Protein AF-A0A4Y2BL68-F1 (afdb_monomer_lite)

Secondary structure (DSSP, 8-state):
-EEETTS-EEEEEETTEEEE-TTS-SS---GGG-EEEES-S-TT-TTPEEEEEEEEEE-TT-BTTTTBT--EEEEESSPPPPBTTB-PPPPPPTTPPP-TT-------------

Sequence (114 aa):
MVFSEIGSSLTLLAPNYFDLLAVSGQDPVPVDILYGVIGSNNRSASGAKRITFRKITTHPQYVFDDLEDDVAILETTNPIVFSNKIQPICLAHKNSSYLVDQPVKIMGWGLYFR

Foldseek 3Di:
DKDKPVQWDWAAAFQFKIKTFQLPDPDDDPQQPIKIWFLDPDPVSVVTDIWGFDDKAQDPPQDNVVSPSRMIMTTTPDTHDDDPRRDGDYDDDPPDDDDPPDDDDDDGDDDDDD

InterPro domains:
  IPR001254 Serine proteases, trypsin domain [PF00089] (37-111)
  IPR009003 Peptidase S1, PA clan [SSF50494] (32-112)

pLDDT: mean 78.81, std 11.76, range [45.22, 93.25]

Organism: Araneus ventricosus (NCBI:txid182803)

Radius of gyration: 15.0 Å; chains: 1; bounding box: 35×34×40 Å

Structure (mmCIF, N/CA/C/O backbone):
data_AF-A0A4Y2BL68-F1
#
_entry.id   AF-A0A4Y2BL68-F1
#
loop_
_atom_site.group_PDB
_atom_site.id
_atom_site.type_symbol
_atom_site.label_atom_id
_atom_site.label_alt_id
_atom_site.label_comp_id
_atom_site.label_asym_id
_atom_site.label_entity_id
_atom_site.label_seq_id
_atom_site.pdbx_P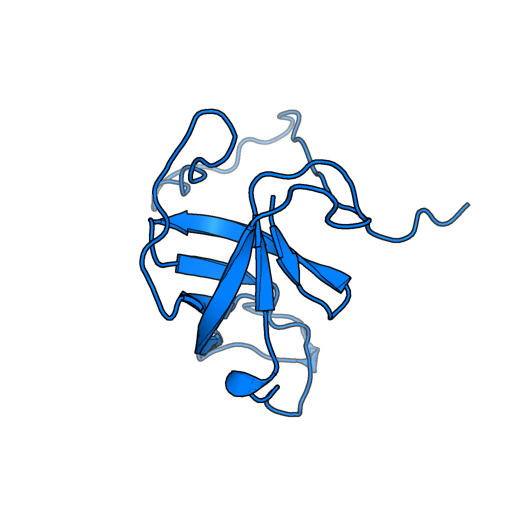DB_ins_code
_atom_site.Cartn_x
_atom_site.Cartn_y
_atom_site.Cartn_z
_atom_site.occupancy
_atom_site.B_iso_or_equiv
_atom_site.auth_seq_id
_atom_site.auth_comp_id
_atom_site.auth_asym_id
_atom_site.auth_atom_id
_atom_site.pdbx_PDB_model_num
ATOM 1 N N . MET A 1 1 ? -2.801 7.719 2.749 1.00 52.06 1 MET A N 1
ATOM 2 C CA . MET A 1 1 ? -1.410 7.260 2.895 1.00 52.06 1 MET A CA 1
ATOM 3 C C . MET A 1 1 ? -1.359 6.253 4.018 1.00 52.06 1 MET A C 1
ATOM 5 O O . MET A 1 1 ? -1.861 6.547 5.098 1.00 52.06 1 MET A O 1
ATOM 9 N N . VAL A 1 2 ? -0.860 5.063 3.720 1.00 56.81 2 VAL A N 1
ATOM 10 C CA . VAL A 1 2 ? -0.809 3.931 4.643 1.00 56.81 2 VAL A CA 1
ATOM 11 C C . VAL A 1 2 ? 0.643 3.521 4.774 1.00 56.81 2 VAL A C 1
ATOM 13 O O . VAL A 1 2 ? 1.373 3.552 3.791 1.00 56.81 2 VAL A O 1
ATOM 16 N N . PHE A 1 3 ? 1.085 3.202 5.983 1.00 56.75 3 PHE A N 1
ATOM 17 C CA . PHE A 1 3 ? 2.431 2.683 6.193 1.00 56.75 3 PHE A CA 1
ATOM 18 C C . PHE A 1 3 ? 2.360 1.217 6.592 1.00 56.75 3 PHE A C 1
ATOM 20 O O . PHE A 1 3 ? 1.435 0.805 7.299 1.00 56.75 3 PHE A O 1
ATOM 27 N N . SER A 1 4 ? 3.335 0.456 6.112 1.00 52.56 4 SER A N 1
ATOM 28 C CA . SER A 1 4 ? 3.622 -0.904 6.558 1.00 52.56 4 SER A CA 1
ATOM 29 C C . SER A 1 4 ? 4.868 -0.902 7.446 1.00 52.56 4 SER A C 1
ATOM 31 O O . SER A 1 4 ? 5.665 0.039 7.412 1.00 52.56 4 SER A O 1
ATOM 33 N N . GLU A 1 5 ? 5.023 -1.926 8.282 1.00 47.12 5 GLU A N 1
ATOM 34 C CA . GLU A 1 5 ? 6.140 -2.029 9.234 1.00 47.12 5 GLU A CA 1
ATOM 35 C C . GLU A 1 5 ? 7.519 -2.078 8.541 1.00 47.12 5 GLU A C 1
ATOM 37 O O . GLU A 1 5 ? 8.511 -1.635 9.112 1.00 47.12 5 GLU A O 1
ATOM 42 N N . ILE A 1 6 ? 7.560 -2.468 7.260 1.00 51.81 6 ILE A N 1
ATOM 43 C CA . ILE A 1 6 ? 8.755 -2.463 6.395 1.00 51.81 6 ILE A CA 1
ATOM 44 C C . ILE A 1 6 ? 9.224 -1.056 5.963 1.00 51.81 6 ILE A C 1
ATOM 46 O O . ILE A 1 6 ? 10.115 -0.927 5.133 1.00 51.81 6 ILE A O 1
ATOM 50 N N . GLY A 1 7 ? 8.644 0.024 6.500 1.00 57.06 7 GLY A N 1
ATOM 51 C CA . GLY A 1 7 ? 9.058 1.401 6.193 1.00 57.06 7 GLY A CA 1
ATOM 52 C C . GLY A 1 7 ? 8.604 1.908 4.819 1.00 57.06 7 GLY A C 1
ATOM 53 O O . GLY A 1 7 ? 8.827 3.076 4.496 1.00 57.06 7 GLY A O 1
ATOM 54 N N . SER A 1 8 ? 7.912 1.068 4.049 1.00 66.12 8 SER A N 1
ATOM 55 C CA . SER A 1 8 ? 7.356 1.400 2.741 1.00 66.12 8 SER A CA 1
ATOM 56 C C . SER A 1 8 ? 5.977 2.051 2.846 1.00 66.12 8 SER A C 1
ATOM 58 O O . SER A 1 8 ? 5.138 1.685 3.683 1.00 66.12 8 SER A O 1
ATOM 60 N N . SER A 1 9 ? 5.740 3.028 1.969 1.00 69.88 9 SER A N 1
ATOM 61 C CA . SER A 1 9 ? 4.445 3.700 1.839 1.00 69.88 9 SER A CA 1
ATOM 62 C C . SER A 1 9 ? 3.541 2.930 0.876 1.00 69.88 9 SER A C 1
ATOM 64 O O . SER A 1 9 ? 3.999 2.439 -0.148 1.00 69.88 9 SER A O 1
ATOM 66 N N . LEU A 1 10 ? 2.261 2.841 1.228 1.00 74.88 10 LEU A N 1
ATOM 67 C CA . LEU A 1 10 ? 1.192 2.179 0.485 1.00 74.88 10 LEU A CA 1
ATOM 68 C C . LEU A 1 10 ? 0.104 3.203 0.135 1.00 74.88 10 LEU A C 1
ATOM 70 O O . LEU A 1 10 ? -0.230 4.077 0.960 1.00 74.88 10 LEU A O 1
ATOM 74 N N . THR A 1 11 ? -0.527 3.055 -1.028 1.00 81.88 11 THR A N 1
ATOM 75 C CA . THR A 1 11 ? -1.676 3.871 -1.438 1.00 81.88 11 THR A CA 1
ATOM 76 C C . THR A 1 11 ? -2.935 3.021 -1.548 1.00 81.88 11 THR A C 1
ATOM 78 O O . THR A 1 11 ? -2.945 1.921 -2.082 1.00 81.88 11 THR A O 1
ATOM 81 N N . LEU A 1 12 ? -4.035 3.523 -0.981 1.00 78.81 12 LEU A N 1
ATOM 82 C CA . LEU A 1 12 ? -5.332 2.854 -1.046 1.00 78.81 12 LEU A CA 1
ATOM 83 C C . LEU A 1 12 ? -5.925 3.071 -2.438 1.00 78.81 12 LEU A C 1
ATOM 85 O O . LEU A 1 12 ? -6.220 4.210 -2.791 1.00 78.81 12 LEU A O 1
ATOM 89 N N . LEU A 1 13 ? -6.129 2.000 -3.198 1.00 82.50 13 LEU A N 1
ATOM 90 C CA . LEU A 1 13 ? -6.707 2.057 -4.543 1.00 82.50 13 LEU A CA 1
ATOM 91 C C . LEU A 1 13 ? -8.216 1.790 -4.524 1.00 82.50 13 LEU A C 1
ATOM 93 O O . LEU A 1 13 ? -8.986 2.397 -5.261 1.00 82.50 13 LEU A O 1
ATOM 97 N N . ALA A 1 14 ? -8.649 0.868 -3.665 1.00 78.25 14 ALA A N 1
ATOM 98 C CA . ALA A 1 14 ? -10.034 0.422 -3.535 1.00 78.25 14 ALA A CA 1
ATOM 99 C C . ALA A 1 14 ? -10.242 -0.203 -2.142 1.00 78.25 14 ALA A C 1
ATOM 101 O O . ALA A 1 14 ? -9.251 -0.459 -1.462 1.00 78.25 14 ALA A O 1
ATOM 102 N N . PRO A 1 15 ? -11.479 -0.512 -1.695 1.00 80.25 15 PRO A N 1
ATOM 103 C CA . PRO A 1 15 ? -11.732 -0.984 -0.326 1.00 80.25 15 PRO A CA 1
ATOM 104 C C . PRO A 1 15 ? -10.872 -2.170 0.136 1.00 80.25 15 PRO A C 1
ATOM 106 O O . PRO A 1 15 ? -10.636 -2.304 1.334 1.00 80.25 15 PRO A O 1
ATOM 109 N N . ASN A 1 16 ? -10.407 -3.005 -0.799 1.00 86.81 16 ASN A N 1
ATOM 110 C CA . ASN A 1 16 ? -9.576 -4.175 -0.520 1.00 86.81 16 ASN A CA 1
ATOM 111 C C . ASN A 1 16 ? -8.147 -4.088 -1.064 1.00 86.81 16 ASN A C 1
ATOM 113 O O . ASN A 1 16 ? -7.387 -5.020 -0.834 1.00 86.81 16 ASN A O 1
ATOM 117 N N . TYR A 1 17 ? -7.788 -3.040 -1.810 1.00 84.81 17 TYR A N 1
ATOM 118 C CA . TYR A 1 17 ? -6.574 -3.048 -2.627 1.00 84.81 17 TYR A CA 1
ATOM 119 C C . TYR A 1 17 ? -5.662 -1.869 -2.324 1.00 84.81 17 TYR A C 1
ATOM 121 O O . TYR A 1 17 ? -6.099 -0.714 -2.331 1.00 84.81 17 TYR A O 1
ATOM 129 N N . PHE A 1 18 ? -4.391 -2.193 -2.113 1.00 83.81 18 PHE A N 1
ATOM 130 C CA . PHE A 1 18 ? -3.288 -1.248 -2.002 1.00 83.81 18 PHE A CA 1
ATOM 131 C C . PHE A 1 18 ? -2.225 -1.534 -3.051 1.00 83.81 18 PHE A C 1
ATOM 133 O O . PHE A 1 18 ? -2.030 -2.695 -3.405 1.00 83.81 18 PHE A O 1
ATOM 140 N N . ASP A 1 19 ? -1.519 -0.500 -3.495 1.00 79.75 19 ASP A N 1
ATOM 141 C CA . ASP A 1 19 ? -0.238 -0.642 -4.183 1.00 79.75 19 ASP A CA 1
ATOM 142 C C . ASP A 1 19 ? 0.940 -0.592 -3.197 1.00 79.75 19 ASP A C 1
ATOM 144 O O . ASP A 1 19 ? 0.860 -0.003 -2.114 1.00 79.75 19 ASP A O 1
ATOM 148 N N . LEU A 1 20 ? 2.037 -1.228 -3.596 1.00 76.19 20 LEU A N 1
ATOM 149 C CA . LEU A 1 20 ? 3.354 -1.180 -2.969 1.00 76.19 20 LEU A CA 1
ATOM 150 C C . LEU A 1 20 ? 4.422 -1.253 -4.066 1.00 76.19 20 LEU A C 1
ATOM 152 O O . LEU A 1 20 ? 4.193 -1.881 -5.098 1.00 76.19 20 LEU A O 1
ATOM 156 N N . LEU A 1 21 ? 5.595 -0.671 -3.821 1.00 71.31 21 LEU A N 1
ATOM 157 C CA . LEU A 1 21 ? 6.779 -0.923 -4.645 1.00 71.31 21 LEU A CA 1
ATOM 158 C C . LEU A 1 21 ? 7.290 -2.349 -4.391 1.00 71.31 21 LEU A C 1
ATOM 160 O O . LEU A 1 21 ? 7.522 -2.737 -3.244 1.00 71.31 21 LEU A O 1
ATOM 164 N N . ALA A 1 22 ? 7.471 -3.122 -5.456 1.00 66.31 22 ALA A N 1
ATOM 165 C CA . ALA A 1 22 ? 7.982 -4.491 -5.430 1.00 66.31 22 ALA A CA 1
ATOM 166 C C . ALA A 1 22 ? 9.454 -4.607 -4.968 1.00 66.31 22 ALA A C 1
ATOM 168 O O . ALA A 1 22 ? 9.950 -5.717 -4.777 1.00 66.31 22 ALA A O 1
ATOM 169 N N . VAL A 1 23 ? 10.116 -3.481 -4.682 1.00 59.72 23 VAL A N 1
ATOM 170 C CA . VAL A 1 23 ? 11.457 -3.353 -4.078 1.00 59.72 23 VAL A CA 1
ATOM 171 C C . VAL A 1 23 ? 11.711 -4.223 -2.831 1.00 59.72 23 VAL A C 1
ATOM 173 O O . VAL A 1 23 ? 12.873 -4.476 -2.505 1.00 59.72 23 VAL A O 1
ATOM 176 N N . SER A 1 24 ? 10.694 -4.747 -2.130 1.00 54.03 24 SER A N 1
ATOM 177 C CA . SER A 1 24 ? 10.916 -5.687 -1.017 1.00 54.03 24 SER A CA 1
ATOM 178 C C . SER A 1 24 ? 11.248 -7.118 -1.484 1.00 54.03 24 SER A C 1
ATOM 180 O O . SER A 1 24 ? 10.479 -8.045 -1.246 1.00 54.03 24 SER A O 1
ATOM 182 N N . GLY A 1 25 ? 12.431 -7.280 -2.078 1.00 50.22 25 GLY A N 1
ATOM 183 C CA . GLY A 1 25 ? 13.298 -8.440 -1.865 1.00 50.22 25 GLY A CA 1
ATOM 184 C C . GLY A 1 25 ? 13.089 -9.675 -2.744 1.00 50.22 25 GLY A C 1
ATOM 185 O O . GLY A 1 25 ? 11.981 -10.125 -3.009 1.00 50.22 25 GLY A O 1
ATOM 186 N N . GLN A 1 26 ? 14.224 -10.287 -3.083 1.00 45.22 26 GLN A N 1
ATOM 187 C CA . GLN A 1 26 ? 14.379 -11.653 -3.595 1.00 45.22 26 GLN A CA 1
ATOM 188 C C . GLN A 1 26 ? 13.674 -12.731 -2.738 1.00 45.22 26 GLN A C 1
ATOM 190 O O . GLN A 1 26 ? 13.524 -13.861 -3.199 1.00 45.22 26 GLN A O 1
ATOM 195 N N . ASP A 1 27 ? 13.245 -12.389 -1.517 1.00 53.78 27 ASP A N 1
ATOM 196 C CA . ASP A 1 27 ? 12.585 -13.283 -0.572 1.00 53.78 27 ASP A CA 1
ATOM 197 C C . ASP A 1 27 ? 11.116 -12.878 -0.364 1.00 53.78 27 ASP A C 1
ATOM 199 O O . ASP A 1 27 ? 10.833 -11.729 -0.005 1.00 53.78 27 ASP A O 1
ATOM 203 N N . PRO A 1 28 ? 10.154 -13.803 -0.539 1.00 64.69 28 PRO A N 1
ATOM 204 C CA . PRO A 1 28 ? 8.746 -13.506 -0.325 1.00 64.69 28 PRO A CA 1
ATOM 205 C C . PRO A 1 28 ? 8.496 -13.139 1.142 1.00 64.69 28 PRO A C 1
ATOM 207 O O . PRO A 1 28 ? 8.627 -13.978 2.034 1.00 64.69 28 PRO A O 1
ATOM 210 N N . VAL A 1 29 ? 8.089 -11.890 1.395 1.00 70.12 29 VAL A N 1
ATOM 211 C CA . VAL A 1 29 ? 7.624 -11.458 2.721 1.00 70.12 29 VAL A CA 1
ATOM 212 C C . VAL A 1 29 ? 6.364 -12.258 3.077 1.00 70.12 29 VAL A C 1
ATOM 214 O O . VAL A 1 29 ? 5.377 -12.183 2.334 1.00 70.12 29 VAL A O 1
ATOM 217 N N . PRO A 1 30 ? 6.349 -13.007 4.197 1.00 77.31 30 PRO A N 1
ATOM 218 C CA . PRO A 1 30 ? 5.155 -13.721 4.626 1.00 77.31 30 PRO A CA 1
ATOM 219 C C . PRO A 1 30 ? 4.003 -12.739 4.870 1.00 77.31 30 PRO A C 1
ATOM 221 O O . PRO A 1 30 ? 4.142 -11.729 5.562 1.00 77.31 30 PRO A O 1
ATOM 224 N N . VAL A 1 31 ? 2.851 -12.994 4.253 1.00 81.44 31 VAL A N 1
ATOM 225 C CA . VAL A 1 31 ? 1.718 -12.054 4.287 1.00 81.44 31 VAL A CA 1
ATOM 226 C C . VAL A 1 31 ? 1.080 -11.944 5.678 1.00 81.44 31 VAL A C 1
ATOM 228 O O . VAL A 1 31 ? 0.487 -10.925 6.018 1.00 81.44 31 VAL A O 1
ATOM 231 N N . ASP A 1 32 ? 1.237 -12.982 6.492 1.00 81.06 32 ASP A N 1
ATOM 232 C CA . ASP A 1 32 ? 0.719 -13.138 7.849 1.00 81.06 32 ASP A CA 1
ATOM 233 C C . ASP A 1 32 ? 1.383 -12.211 8.873 1.00 81.06 32 ASP A C 1
ATOM 235 O O . ASP A 1 32 ? 0.742 -11.837 9.857 1.00 81.06 32 ASP A O 1
ATOM 239 N N . ILE A 1 33 ? 2.623 -11.784 8.626 1.00 79.25 33 ILE A N 1
ATOM 240 C CA . ILE A 1 33 ? 3.321 -10.814 9.483 1.00 79.25 33 ILE A CA 1
ATOM 241 C C . ILE A 1 33 ? 3.121 -9.366 9.020 1.00 79.25 33 ILE A C 1
ATOM 243 O O . ILE A 1 33 ? 3.471 -8.429 9.737 1.00 79.25 33 ILE A O 1
ATOM 247 N N . LEU A 1 34 ? 2.544 -9.156 7.833 1.00 82.88 34 LEU A N 1
ATOM 248 C CA . LEU A 1 34 ? 2.379 -7.829 7.259 1.00 82.88 34 LEU A CA 1
ATOM 249 C C . LEU A 1 34 ? 1.091 -7.157 7.748 1.00 82.88 34 LEU A C 1
ATOM 251 O O . LEU A 1 34 ? -0.020 -7.674 7.601 1.00 82.88 34 LEU A O 1
ATOM 255 N N . TYR A 1 35 ? 1.227 -5.927 8.239 1.00 84.50 35 TYR A N 1
ATOM 256 C CA . TYR A 1 35 ? 0.091 -5.064 8.534 1.00 84.50 35 TYR A CA 1
ATOM 257 C C . TYR A 1 35 ? 0.266 -3.665 7.944 1.00 84.50 35 TYR A C 1
ATOM 259 O O . TYR A 1 35 ? 1.376 -3.168 7.753 1.00 84.50 35 TYR A O 1
ATOM 267 N N . GLY A 1 36 ? -0.865 -3.022 7.665 1.00 84.94 36 GLY A N 1
ATOM 268 C CA . GLY A 1 36 ? -0.948 -1.626 7.255 1.00 84.94 36 GLY A CA 1
ATOM 269 C C . GLY A 1 36 ? -1.581 -0.770 8.347 1.00 84.94 36 GLY A C 1
ATOM 270 O O . GLY A 1 36 ? -2.383 -1.249 9.153 1.00 84.94 36 GLY A O 1
ATOM 271 N N . VAL A 1 37 ? -1.252 0.516 8.366 1.00 86.56 37 VAL A N 1
ATOM 272 C CA . VAL A 1 37 ? -1.859 1.497 9.271 1.00 86.56 37 VAL A CA 1
ATOM 273 C C . VAL A 1 37 ? -2.545 2.605 8.483 1.00 86.56 37 VAL A C 1
ATOM 275 O O . VAL A 1 37 ? -1.908 3.308 7.702 1.00 86.56 37 VAL A O 1
ATOM 278 N N . ILE A 1 38 ? -3.850 2.779 8.704 1.00 87.06 38 ILE A N 1
ATOM 279 C CA . ILE A 1 38 ? -4.701 3.681 7.921 1.00 87.06 38 ILE A CA 1
ATOM 280 C C . ILE A 1 38 ? -5.339 4.778 8.784 1.00 87.06 38 ILE A C 1
ATOM 282 O O . ILE A 1 38 ? -5.579 4.600 9.981 1.00 87.06 38 ILE A O 1
ATOM 286 N N . GLY A 1 39 ? -5.655 5.914 8.152 1.00 84.56 39 GLY A N 1
ATOM 287 C CA . GLY A 1 39 ? -6.442 6.997 8.759 1.00 84.56 39 GLY A CA 1
ATOM 288 C C . GLY A 1 39 ? -5.701 7.862 9.784 1.00 84.56 39 GLY A C 1
ATOM 289 O O . GLY A 1 39 ? -6.350 8.579 10.546 1.00 84.56 39 GLY A O 1
ATOM 290 N N . SER A 1 40 ? -4.366 7.811 9.805 1.00 82.81 40 SER A N 1
ATOM 291 C CA . SER A 1 40 ? -3.522 8.587 10.717 1.00 82.81 40 SER A CA 1
ATOM 292 C C . SER A 1 40 ? -2.469 9.396 9.964 1.00 82.81 40 SER A C 1
ATOM 294 O O . SER A 1 40 ? -1.940 8.955 8.947 1.00 82.81 40 SER A O 1
ATOM 296 N N . ASN A 1 41 ? -2.157 10.577 10.494 1.00 79.00 41 ASN A N 1
ATOM 297 C CA . ASN A 1 41 ? -1.014 11.401 10.103 1.00 79.00 41 ASN A CA 1
ATOM 298 C C . ASN A 1 41 ? 0.139 11.330 11.127 1.00 79.00 41 ASN A C 1
ATOM 300 O O . ASN A 1 41 ? 1.174 11.963 10.930 1.00 79.00 41 ASN A O 1
ATOM 304 N N . ASN A 1 42 ? -0.028 10.568 12.213 1.00 77.31 42 ASN A N 1
ATOM 305 C CA . ASN A 1 42 ? 0.980 10.373 13.246 1.00 77.31 42 ASN A CA 1
ATOM 306 C C . ASN A 1 42 ? 1.712 9.040 13.032 1.00 77.31 42 ASN A C 1
ATOM 308 O O . ASN A 1 42 ? 1.100 7.970 13.119 1.00 77.31 42 ASN A O 1
ATOM 312 N N . ARG A 1 43 ? 3.035 9.112 12.819 1.00 71.62 43 ARG A N 1
ATOM 313 C CA . ARG A 1 43 ? 3.918 7.949 12.621 1.00 71.62 43 ARG A CA 1
ATOM 314 C C . ARG A 1 43 ? 3.877 6.961 13.790 1.00 71.62 43 ARG A C 1
ATOM 316 O O . ARG A 1 43 ? 4.028 5.767 13.575 1.00 71.62 43 ARG A O 1
ATOM 323 N N . SER A 1 44 ? 3.620 7.429 15.013 1.00 73.25 44 SER A N 1
ATOM 324 C CA . SER A 1 44 ? 3.482 6.556 16.190 1.00 73.25 44 SER A CA 1
ATOM 325 C C . SER A 1 44 ? 2.239 5.648 16.132 1.00 73.25 44 SER A C 1
ATOM 327 O O . SER A 1 44 ? 2.055 4.820 17.022 1.00 73.25 44 SER A O 1
ATOM 329 N N . ALA A 1 45 ? 1.381 5.786 15.111 1.00 67.81 45 ALA A N 1
ATOM 330 C CA . ALA A 1 45 ? 0.131 5.041 14.949 1.00 67.81 45 ALA A CA 1
ATOM 331 C C . ALA A 1 45 ? -0.915 5.288 16.054 1.00 67.81 45 ALA A C 1
ATOM 333 O O . ALA A 1 45 ? -1.928 4.590 16.103 1.00 67.81 45 ALA A O 1
ATOM 334 N N . SER A 1 46 ? -0.710 6.279 16.930 1.00 69.25 46 SER A N 1
ATOM 335 C CA . SER A 1 46 ? -1.688 6.651 17.958 1.00 69.25 46 SER A CA 1
ATOM 336 C C . SER A 1 46 ? -3.023 7.043 17.311 1.00 69.25 46 SER A C 1
ATOM 338 O O . SER A 1 46 ? -3.067 7.922 16.448 1.00 69.25 46 SER A O 1
ATOM 340 N N . GLY A 1 47 ? -4.102 6.348 17.689 1.00 67.00 47 GLY A N 1
ATOM 341 C CA . GLY A 1 47 ? -5.444 6.540 17.125 1.00 67.00 47 GLY A CA 1
ATOM 342 C C . GLY A 1 47 ? -5.633 6.023 15.692 1.00 67.00 47 GLY A C 1
ATOM 343 O O . GLY A 1 47 ? -6.655 6.316 15.073 1.00 67.00 47 GLY A O 1
ATOM 344 N N . ALA A 1 48 ? -4.669 5.276 15.149 1.00 76.75 48 ALA A N 1
ATOM 345 C CA . ALA A 1 48 ? -4.733 4.731 13.799 1.00 76.75 48 ALA A CA 1
ATOM 346 C C . ALA A 1 48 ? -5.411 3.352 13.753 1.00 76.75 48 ALA A C 1
ATOM 348 O O . ALA A 1 48 ? -5.345 2.578 14.708 1.00 76.75 48 ALA A O 1
ATOM 349 N N . LYS A 1 49 ? -6.020 3.008 12.611 1.00 85.06 49 LYS A N 1
ATOM 350 C CA . LYS A 1 49 ? -6.607 1.679 12.394 1.00 85.06 49 LYS A CA 1
ATOM 351 C C . LYS A 1 49 ? -5.575 0.757 11.745 1.00 85.06 49 LYS A C 1
ATOM 353 O O . LYS A 1 49 ? -5.050 1.081 10.681 1.00 85.06 49 LYS A O 1
ATOM 358 N N . ARG A 1 50 ? -5.307 -0.392 12.370 1.00 87.75 50 ARG A N 1
ATOM 359 C CA . ARG A 1 50 ? -4.480 -1.462 11.791 1.00 87.75 50 ARG A CA 1
ATOM 360 C C . ARG A 1 50 ? -5.320 -2.347 10.869 1.00 87.75 50 ARG A C 1
ATOM 362 O O . ARG A 1 50 ? -6.481 -2.626 11.168 1.00 87.75 50 ARG A O 1
ATOM 369 N N . ILE A 1 51 ? -4.727 -2.770 9.762 1.00 89.75 51 ILE A N 1
ATOM 370 C CA . ILE A 1 51 ? -5.291 -3.715 8.794 1.00 89.75 51 ILE A CA 1
ATOM 371 C C . ILE A 1 51 ? -4.277 -4.821 8.519 1.00 89.75 51 ILE A C 1
ATOM 373 O O . ILE A 1 51 ? -3.077 -4.585 8.606 1.00 89.75 51 ILE A O 1
ATOM 377 N N . THR A 1 52 ? -4.759 -6.003 8.164 1.00 90.94 52 THR A N 1
ATOM 378 C CA . THR A 1 52 ? -3.924 -7.131 7.736 1.00 90.94 52 THR A CA 1
ATOM 379 C C . THR A 1 52 ? -4.183 -7.450 6.273 1.00 90.94 52 THR A C 1
ATOM 381 O O . THR A 1 52 ? -5.213 -7.056 5.707 1.00 90.94 52 THR A O 1
ATOM 384 N N . PHE A 1 53 ? -3.243 -8.165 5.667 1.00 89.38 53 PHE A N 1
ATOM 385 C CA . PHE A 1 53 ? -3.314 -8.589 4.279 1.00 89.38 53 PHE A CA 1
ATOM 386 C C . PHE A 1 53 ? -3.485 -10.103 4.190 1.00 89.3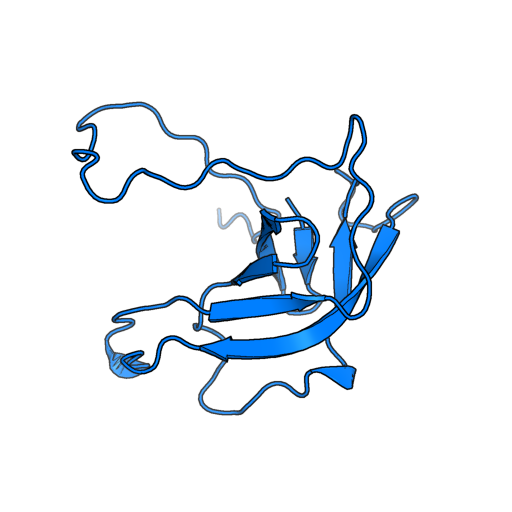8 53 PHE A C 1
ATOM 388 O O . PHE A 1 53 ? -3.076 -10.839 5.083 1.00 89.38 53 PHE A O 1
ATOM 395 N N . ARG A 1 54 ? -4.110 -10.560 3.106 1.00 91.19 54 ARG A N 1
ATOM 396 C CA . ARG A 1 54 ? -4.264 -11.987 2.787 1.00 91.19 54 ARG A CA 1
ATOM 397 C C . ARG A 1 54 ? -3.452 -12.419 1.574 1.00 91.19 54 ARG A C 1
ATOM 399 O O . ARG A 1 54 ? -3.202 -13.606 1.402 1.00 91.19 54 ARG A O 1
ATOM 406 N N . LYS A 1 55 ? -3.084 -11.471 0.706 1.00 88.38 55 LYS A N 1
ATOM 407 C CA . LYS A 1 55 ? -2.365 -11.752 -0.535 1.00 88.38 55 LYS A CA 1
ATOM 408 C C . LYS A 1 55 ? -1.505 -10.569 -0.959 1.00 88.38 55 LYS A C 1
ATOM 410 O O . LYS A 1 55 ? -1.939 -9.424 -0.859 1.00 88.38 55 LYS A O 1
ATOM 415 N N . ILE A 1 56 ? -0.327 -10.879 -1.491 1.00 87.12 56 ILE A N 1
ATOM 416 C CA . ILE A 1 56 ? 0.549 -9.955 -2.212 1.00 87.12 56 ILE A CA 1
ATOM 417 C C . ILE A 1 56 ? 0.688 -10.506 -3.634 1.00 87.12 56 ILE A C 1
ATOM 419 O O . ILE A 1 56 ? 0.879 -11.707 -3.814 1.00 87.12 56 ILE A O 1
ATOM 423 N N . THR A 1 57 ? 0.506 -9.660 -4.644 1.00 87.81 57 THR A N 1
ATOM 424 C CA . THR A 1 57 ? 0.655 -10.020 -6.060 1.00 87.81 57 THR A CA 1
ATOM 425 C C . THR A 1 57 ? 1.621 -9.048 -6.717 1.00 87.81 57 THR A C 1
ATOM 427 O O . THR A 1 57 ? 1.246 -7.913 -6.999 1.00 87.81 57 THR A O 1
ATOM 430 N N . THR A 1 58 ? 2.856 -9.487 -6.935 1.00 86.75 58 THR A N 1
ATOM 431 C CA . THR A 1 58 ? 3.880 -8.729 -7.667 1.00 86.75 58 THR A CA 1
ATOM 432 C C . THR A 1 58 ? 3.587 -8.745 -9.165 1.00 86.75 58 THR A C 1
ATOM 434 O O . THR A 1 58 ? 2.980 -9.700 -9.664 1.00 86.75 58 THR A O 1
ATOM 437 N N . HIS A 1 59 ? 3.997 -7.700 -9.887 1.00 87.25 59 HIS A N 1
ATOM 438 C CA . HIS A 1 59 ? 3.914 -7.697 -11.341 1.00 87.25 59 HIS A CA 1
ATOM 439 C C . HIS A 1 59 ? 4.653 -8.919 -11.921 1.00 87.25 59 HIS A C 1
ATOM 441 O O . HIS A 1 59 ? 5.787 -9.188 -11.527 1.00 87.25 59 HIS A O 1
ATOM 447 N N . PRO A 1 60 ? 4.046 -9.680 -12.851 1.00 88.50 60 PRO A N 1
ATOM 448 C CA . PRO A 1 60 ? 4.641 -10.915 -13.371 1.00 88.50 60 PRO A CA 1
ATOM 449 C C . PRO A 1 60 ? 5.928 -10.692 -14.174 1.00 88.50 60 PRO A C 1
ATOM 451 O O . PRO A 1 60 ? 6.669 -11.644 -14.395 1.00 88.50 60 PRO A O 1
ATOM 454 N N . GLN A 1 61 ? 6.167 -9.462 -14.630 1.00 89.12 61 GLN A N 1
ATOM 455 C CA . GLN A 1 61 ? 7.364 -9.069 -15.376 1.00 89.12 61 GLN A CA 1
ATOM 456 C C . GLN A 1 61 ? 8.367 -8.285 -14.518 1.00 89.12 61 GLN A C 1
ATOM 458 O O . GLN A 1 61 ? 9.336 -7.782 -15.063 1.00 89.12 61 GLN A O 1
AT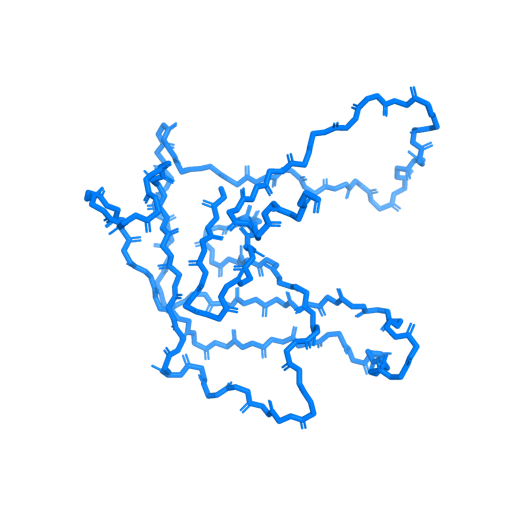OM 463 N N . TYR A 1 62 ? 8.152 -8.180 -13.200 1.00 85.38 62 TYR A N 1
ATOM 464 C CA . TYR A 1 62 ? 9.083 -7.475 -12.321 1.00 85.38 62 TYR A CA 1
ATOM 465 C C . TYR A 1 62 ? 10.488 -8.087 -12.395 1.00 85.38 62 TYR A C 1
ATOM 467 O O . TYR A 1 62 ? 10.663 -9.284 -12.137 1.00 85.38 62 TYR A O 1
ATOM 475 N N . VAL A 1 63 ? 11.483 -7.255 -12.710 1.00 80.25 63 VAL A N 1
ATOM 476 C CA . VAL A 1 63 ? 12.902 -7.629 -12.731 1.00 80.25 63 VAL A CA 1
ATOM 477 C C . VAL A 1 63 ? 13.629 -6.829 -11.658 1.00 80.25 63 VAL A C 1
ATOM 479 O O . VAL A 1 63 ? 13.734 -5.609 -11.748 1.00 80.25 63 VAL A O 1
ATOM 482 N N . PHE A 1 64 ? 14.145 -7.522 -10.641 1.00 79.38 64 PHE A N 1
ATOM 483 C CA . PHE A 1 64 ? 14.793 -6.888 -9.486 1.00 79.38 64 PHE A CA 1
ATOM 484 C C . PHE A 1 64 ? 16.019 -6.047 -9.869 1.00 79.38 64 PHE A C 1
ATOM 486 O O . PHE A 1 64 ? 16.199 -4.959 -9.332 1.00 79.38 64 PHE A O 1
ATOM 493 N N . ASP A 1 65 ? 16.842 -6.541 -10.797 1.00 81.00 65 ASP A N 1
ATOM 494 C CA . ASP A 1 65 ? 18.109 -5.894 -11.161 1.00 81.00 65 ASP A CA 1
ATOM 495 C C . ASP A 1 65 ? 17.898 -4.540 -11.859 1.00 81.00 65 ASP A C 1
ATOM 497 O O . ASP A 1 65 ? 18.642 -3.593 -11.604 1.00 81.00 65 ASP A O 1
ATOM 501 N N . ASP A 1 66 ? 16.854 -4.435 -12.685 1.00 81.94 66 ASP A N 1
ATOM 502 C CA . ASP A 1 66 ? 16.556 -3.239 -13.481 1.00 81.94 66 ASP A CA 1
ATOM 503 C C . ASP A 1 66 ? 15.448 -2.366 -12.865 1.00 81.94 66 ASP A C 1
ATOM 505 O O . ASP A 1 66 ? 15.194 -1.256 -13.337 1.00 81.94 66 ASP A O 1
ATOM 509 N N . LEU A 1 67 ? 14.788 -2.851 -11.803 1.00 81.62 67 LEU A N 1
ATOM 510 C CA . LEU A 1 67 ? 13.588 -2.252 -11.203 1.00 81.62 67 LEU A CA 1
ATOM 511 C C . LEU A 1 67 ? 12.466 -2.005 -12.232 1.00 81.62 67 LEU A C 1
ATOM 513 O O . LEU A 1 67 ? 11.622 -1.120 -12.058 1.00 81.62 67 LEU A O 1
ATOM 517 N N . GLU A 1 68 ? 12.450 -2.785 -13.314 1.00 85.31 68 GLU A N 1
ATOM 518 C CA . GLU A 1 68 ? 11.375 -2.752 -14.300 1.00 85.31 68 GLU A CA 1
ATOM 519 C C . GLU A 1 68 ? 10.102 -3.338 -13.697 1.00 85.31 68 GLU A C 1
ATOM 521 O O . GLU A 1 68 ? 10.140 -4.335 -12.977 1.00 85.31 68 GLU A O 1
ATOM 526 N N . ASP A 1 69 ? 8.966 -2.705 -13.998 1.00 86.12 69 ASP A N 1
ATOM 527 C CA . ASP A 1 69 ? 7.650 -3.079 -13.483 1.00 86.12 69 ASP A CA 1
ATOM 528 C C . ASP A 1 69 ? 7.579 -3.199 -11.946 1.00 86.12 69 ASP A C 1
ATOM 530 O O . ASP A 1 69 ? 6.943 -4.106 -11.401 1.00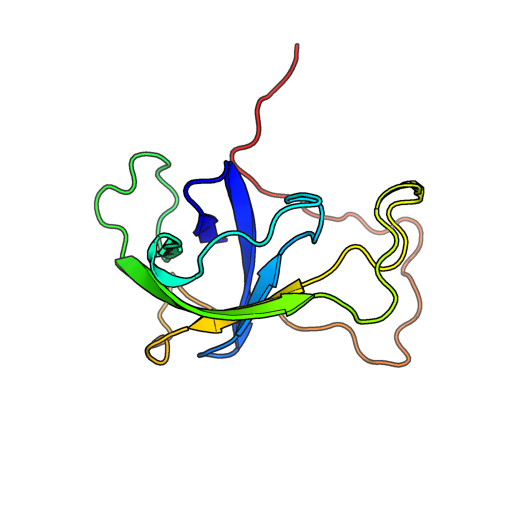 86.12 69 ASP A O 1
ATOM 534 N N . ASP A 1 70 ? 8.224 -2.262 -11.242 1.00 85.00 70 ASP A N 1
ATOM 535 C CA . ASP A 1 70 ? 8.286 -2.174 -9.776 1.00 85.00 70 ASP A CA 1
ATOM 536 C C . ASP A 1 70 ? 6.929 -1.826 -9.127 1.00 85.00 70 ASP A C 1
ATOM 538 O O . ASP A 1 70 ? 6.691 -0.732 -8.609 1.00 85.00 70 ASP A O 1
ATOM 542 N N . VAL A 1 71 ? 5.994 -2.776 -9.172 1.00 85.81 71 VAL A N 1
ATOM 543 C CA . VAL A 1 71 ? 4.658 -2.646 -8.592 1.00 85.81 71 VAL A CA 1
ATOM 544 C C . VAL A 1 71 ? 4.137 -3.982 -8.066 1.00 85.81 71 VAL A C 1
ATOM 546 O O . VAL A 1 71 ? 4.260 -5.037 -8.691 1.00 85.81 71 VAL A O 1
ATOM 549 N N . ALA A 1 72 ? 3.493 -3.931 -6.906 1.00 85.88 72 ALA A N 1
ATOM 550 C CA . ALA A 1 72 ? 2.767 -5.039 -6.312 1.00 85.88 72 ALA A CA 1
ATOM 551 C C . ALA A 1 72 ? 1.408 -4.575 -5.777 1.00 85.88 72 ALA A C 1
ATOM 553 O O . ALA A 1 72 ? 1.247 -3.443 -5.323 1.00 85.88 72 ALA A O 1
ATOM 554 N N . ILE A 1 73 ? 0.428 -5.478 -5.801 1.00 89.31 73 ILE A N 1
ATOM 555 C CA . ILE A 1 73 ? -0.905 -5.263 -5.237 1.00 89.31 73 ILE A CA 1
ATOM 556 C C . ILE A 1 73 ? -1.066 -6.082 -3.962 1.00 89.31 73 ILE A C 1
ATOM 558 O O . ILE A 1 73 ? -0.849 -7.295 -3.953 1.00 89.31 73 ILE A O 1
ATOM 562 N N . LEU A 1 74 ? -1.502 -5.422 -2.893 1.00 88.38 74 LEU A N 1
ATOM 563 C CA . LEU A 1 74 ? -1.823 -6.041 -1.616 1.00 88.38 74 LEU A CA 1
ATOM 564 C C . LEU A 1 74 ? -3.334 -6.097 -1.439 1.00 88.38 74 LEU A C 1
ATOM 566 O O . LEU A 1 74 ? -4.034 -5.094 -1.593 1.00 88.38 74 LEU A O 1
ATOM 570 N N . GLU A 1 75 ? -3.827 -7.270 -1.064 1.00 91.62 75 GLU A N 1
ATOM 571 C CA . GLU A 1 75 ? -5.237 -7.511 -0.804 1.00 91.62 75 GLU A CA 1
ATOM 572 C C . GLU A 1 75 ? -5.490 -7.628 0.700 1.00 91.62 75 GLU A C 1
ATOM 574 O O . GLU A 1 75 ? -4.884 -8.464 1.376 1.00 91.62 75 GLU A O 1
ATOM 579 N N . THR A 1 76 ? -6.381 -6.800 1.246 1.00 91.44 76 THR A N 1
ATOM 580 C CA . THR A 1 76 ? -6.687 -6.813 2.681 1.00 91.44 76 THR A CA 1
ATOM 581 C C . THR A 1 76 ? -7.513 -8.030 3.085 1.00 91.44 76 THR A C 1
ATOM 583 O O . THR A 1 76 ? -8.324 -8.555 2.321 1.00 91.44 76 THR A O 1
ATOM 586 N N . THR A 1 77 ? -7.364 -8.474 4.332 1.00 93.25 77 THR A N 1
ATOM 587 C CA . THR A 1 77 ? -8.189 -9.558 4.892 1.00 93.25 77 THR A CA 1
ATOM 588 C C . THR A 1 77 ? -9.661 -9.157 4.964 1.00 93.25 77 THR A C 1
ATOM 590 O O . THR A 1 77 ? -10.542 -9.944 4.624 1.00 93.25 77 THR A O 1
ATOM 593 N N . ASN A 1 78 ? -9.935 -7.904 5.341 1.00 92.56 78 ASN A N 1
ATOM 594 C CA . ASN A 1 78 ? -11.281 -7.347 5.436 1.00 92.56 78 ASN A CA 1
ATOM 595 C C . ASN A 1 78 ? -11.403 -6.041 4.638 1.00 92.56 78 ASN A C 1
ATOM 597 O O . ASN A 1 78 ? -10.434 -5.274 4.579 1.00 92.56 78 ASN A O 1
ATOM 601 N N . PRO A 1 79 ? -12.595 -5.744 4.093 1.00 91.50 79 PRO A N 1
ATOM 602 C CA . PRO A 1 79 ? -12.845 -4.487 3.408 1.00 91.50 79 PRO A CA 1
ATOM 603 C C . PRO A 1 79 ? -12.723 -3.282 4.329 1.00 91.50 79 PRO A C 1
ATOM 605 O O . PRO A 1 79 ? -13.193 -3.267 5.472 1.00 91.50 79 PRO A O 1
ATOM 608 N N . ILE A 1 80 ? -12.090 -2.240 3.801 1.00 91.00 80 ILE A N 1
ATOM 609 C CA . ILE A 1 80 ? -11.938 -0.957 4.467 1.00 91.00 80 ILE A CA 1
ATOM 610 C C . ILE A 1 80 ? -13.210 -0.142 4.288 1.00 91.00 80 ILE A C 1
ATOM 612 O O . ILE A 1 80 ? -13.651 0.140 3.178 1.00 91.00 80 ILE A O 1
ATOM 616 N N . VAL A 1 81 ? -13.758 0.301 5.416 1.00 91.06 81 VAL A N 1
ATOM 617 C CA . VAL A 1 81 ? -14.835 1.288 5.451 1.00 91.06 81 VAL A CA 1
ATOM 618 C C . VAL A 1 81 ? -14.229 2.676 5.259 1.00 91.06 81 VAL A C 1
ATOM 620 O O . VAL A 1 81 ? -13.375 3.102 6.043 1.00 91.06 81 VAL A O 1
ATOM 623 N N . PHE A 1 82 ? -14.665 3.370 4.212 1.00 90.44 82 PHE A N 1
ATOM 624 C CA . PHE A 1 82 ? -14.221 4.727 3.919 1.00 90.44 82 PHE A CA 1
ATOM 625 C C . PHE A 1 82 ? -14.772 5.737 4.925 1.00 90.44 82 PHE A C 1
ATOM 627 O O . PHE A 1 82 ? -15.834 5.560 5.518 1.00 90.44 82 PHE A O 1
ATOM 634 N N . SER A 1 83 ? -14.012 6.806 5.133 1.00 89.81 83 SER A N 1
ATOM 635 C CA . SER A 1 83 ? -14.345 7.887 6.060 1.00 89.81 83 SER A CA 1
ATOM 636 C C . SER A 1 83 ? -13.655 9.177 5.635 1.00 89.81 83 SER A C 1
ATOM 638 O O . SER A 1 83 ? -12.828 9.184 4.729 1.00 89.81 83 SER A O 1
ATOM 640 N N . ASN A 1 84 ? -13.907 10.270 6.344 1.00 88.94 84 ASN A N 1
ATOM 641 C CA . ASN A 1 84 ? -13.302 11.577 6.070 1.00 88.94 84 ASN A CA 1
ATOM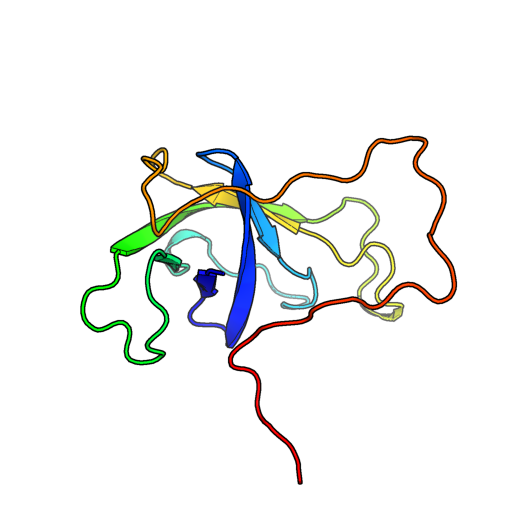 642 C C . ASN A 1 84 ? -11.757 11.541 6.081 1.00 88.94 84 ASN A C 1
ATOM 644 O O . ASN A 1 84 ? -11.117 12.403 5.490 1.00 88.94 84 ASN A O 1
ATOM 648 N N . LYS A 1 85 ? -11.153 10.555 6.763 1.00 86.44 85 LYS A N 1
ATOM 649 C CA . LYS A 1 85 ? -9.694 10.366 6.868 1.00 86.44 85 LYS A CA 1
ATOM 650 C C . LYS A 1 85 ? -9.157 9.216 6.009 1.00 86.44 85 LYS A C 1
ATOM 652 O O . LYS A 1 85 ? -7.946 9.021 5.943 1.00 86.44 85 LYS A O 1
ATOM 657 N N . ILE A 1 86 ? -10.037 8.412 5.413 1.00 88.25 86 ILE A N 1
ATOM 658 C CA . ILE A 1 86 ? -9.689 7.191 4.678 1.00 88.25 86 ILE A CA 1
ATOM 659 C C . ILE A 1 86 ? -10.475 7.196 3.373 1.00 88.25 86 ILE A C 1
ATOM 661 O O . ILE A 1 86 ? -11.667 6.896 3.367 1.00 88.25 86 ILE A O 1
ATOM 665 N N . GLN A 1 87 ? -9.793 7.539 2.287 1.00 89.56 87 GLN A N 1
ATOM 666 C CA . GLN A 1 87 ? -10.346 7.585 0.939 1.00 89.56 87 GLN A CA 1
ATOM 667 C C . GLN A 1 87 ? -9.353 6.950 -0.039 1.00 89.56 87 GLN A C 1
ATOM 669 O O . GLN A 1 87 ? -8.141 7.047 0.200 1.00 89.56 87 GLN A O 1
ATOM 674 N N . PRO A 1 88 ? -9.841 6.289 -1.101 1.00 89.88 88 PRO A N 1
ATOM 675 C CA . PRO A 1 88 ? -8.985 5.784 -2.160 1.00 89.88 88 PRO A CA 1
ATOM 676 C C . PRO A 1 88 ? -8.436 6.933 -3.012 1.00 89.88 88 PRO A C 1
ATOM 678 O O . PRO A 1 88 ? -9.033 8.010 -3.090 1.00 89.88 88 PRO A O 1
ATOM 681 N N . ILE A 1 89 ? -7.302 6.696 -3.665 1.00 88.44 89 ILE A N 1
ATOM 682 C CA . ILE A 1 89 ? -6.806 7.561 -4.734 1.00 88.44 89 ILE A CA 1
ATOM 683 C C . ILE A 1 89 ? -7.445 7.157 -6.066 1.00 88.44 89 ILE A C 1
ATOM 685 O O . ILE A 1 89 ? -7.789 5.995 -6.280 1.00 88.44 89 ILE A O 1
ATOM 689 N N . CYS A 1 90 ? -7.582 8.111 -6.982 1.00 85.56 90 CYS A N 1
ATOM 690 C CA . CYS A 1 90 ? -7.968 7.806 -8.353 1.00 85.56 90 CYS A CA 1
ATOM 691 C C . CYS A 1 90 ? -6.785 7.194 -9.113 1.00 85.56 90 CYS A C 1
ATOM 693 O O . CYS A 1 90 ? -5.674 7.720 -9.056 1.00 85.56 90 CYS A O 1
ATOM 695 N N . LEU A 1 91 ? -7.044 6.129 -9.871 1.00 85.38 91 LEU A N 1
ATOM 696 C CA . LEU A 1 91 ? -6.093 5.609 -10.850 1.00 85.38 91 LEU A CA 1
ATOM 697 C C . LEU A 1 91 ? -6.125 6.459 -12.123 1.00 85.38 91 LEU A C 1
ATOM 699 O O . LEU A 1 91 ? -7.179 6.958 -12.527 1.00 85.38 91 LEU A O 1
ATOM 703 N N . ALA A 1 92 ? -4.968 6.598 -12.768 1.00 84.06 92 ALA A N 1
ATOM 704 C CA . ALA A 1 92 ? -4.887 7.205 -14.088 1.00 84.06 92 ALA A CA 1
ATOM 705 C C . ALA A 1 92 ? -5.679 6.372 -15.112 1.00 84.06 92 ALA A C 1
ATOM 707 O O . ALA A 1 92 ? -5.756 5.145 -15.023 1.00 84.06 92 ALA A O 1
ATOM 708 N N . HIS A 1 93 ? -6.289 7.038 -16.092 1.00 83.94 93 HIS A N 1
ATOM 709 C CA . HIS A 1 93 ? -6.994 6.345 -17.166 1.00 83.94 93 HIS A CA 1
ATOM 710 C C . HIS A 1 93 ? -5.985 5.689 -18.117 1.00 83.94 93 HIS A C 1
ATOM 712 O O . HIS A 1 93 ? -4.940 6.269 -18.389 1.00 83.94 93 HIS A O 1
ATOM 718 N N . LYS A 1 94 ? -6.307 4.527 -18.700 1.00 79.88 94 LYS A N 1
ATOM 719 C CA . LYS A 1 94 ? -5.382 3.767 -19.571 1.00 79.88 94 LYS A CA 1
ATOM 720 C C . LYS A 1 94 ? -4.764 4.597 -20.710 1.00 79.88 94 LYS A C 1
ATOM 722 O O . LYS A 1 94 ? -3.640 4.340 -21.117 1.00 79.88 94 LYS A O 1
ATOM 727 N N . ASN A 1 95 ? -5.502 5.592 -21.200 1.00 79.19 95 ASN A N 1
ATOM 728 C CA . ASN A 1 95 ? -5.091 6.461 -22.305 1.00 79.19 95 ASN A CA 1
ATOM 729 C C . ASN A 1 95 ? -4.740 7.889 -21.845 1.00 79.19 95 ASN A C 1
ATOM 731 O O . ASN A 1 95 ? -4.791 8.815 -22.652 1.00 79.19 95 ASN A O 1
ATOM 735 N N . SER A 1 96 ? -4.474 8.113 -20.554 1.00 78.81 96 SER A N 1
ATOM 736 C CA . SER A 1 96 ? -4.043 9.432 -20.088 1.00 78.81 96 SER A CA 1
ATOM 737 C C . SER A 1 96 ? -2.638 9.737 -20.597 1.00 78.81 96 SER A C 1
ATOM 739 O O . SER A 1 96 ? -1.729 8.925 -20.436 1.00 78.81 96 SER A O 1
ATOM 741 N N . SER A 1 97 ? -2.448 10.923 -21.164 1.00 74.88 97 SER A N 1
ATOM 742 C CA . SER A 1 97 ? -1.125 11.451 -21.478 1.00 74.88 97 SER A CA 1
ATOM 743 C C . SER A 1 97 ? -0.415 11.917 -20.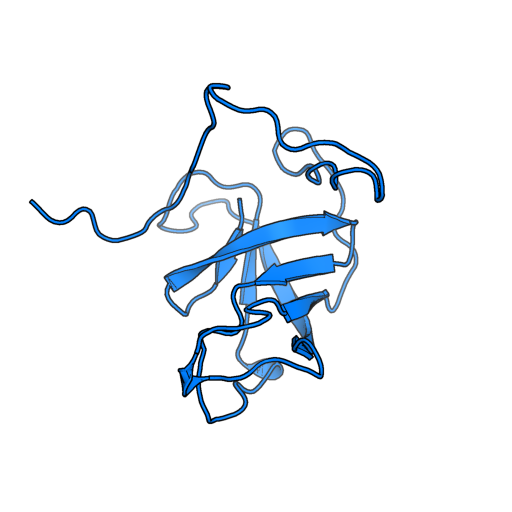209 1.00 74.88 97 SER A C 1
ATOM 745 O O . SER A 1 97 ? -1.041 12.508 -19.325 1.00 74.88 97 SER A O 1
ATOM 747 N N . TYR A 1 98 ? 0.899 11.716 -20.151 1.00 71.62 98 TYR A N 1
ATOM 748 C CA . TYR A 1 98 ? 1.741 12.317 -19.123 1.00 71.62 98 TYR A CA 1
ATOM 749 C C . TYR A 1 98 ? 1.639 13.836 -19.205 1.00 71.62 98 TYR A C 1
ATOM 751 O O . TYR A 1 98 ? 1.819 14.428 -20.271 1.00 71.62 98 TYR A O 1
ATOM 759 N N . LEU A 1 99 ? 1.332 14.466 -18.077 1.00 76.50 99 LEU A N 1
ATOM 760 C CA . LEU A 1 99 ? 1.321 15.914 -18.007 1.00 76.50 99 LEU A CA 1
ATOM 761 C C . LEU A 1 99 ? 2.742 16.388 -17.696 1.00 76.50 99 LEU A C 1
ATOM 763 O O . LEU A 1 99 ? 3.204 16.291 -16.560 1.00 76.50 99 LEU A O 1
ATOM 767 N N . VAL A 1 100 ? 3.440 16.857 -18.727 1.00 81.31 100 VAL A N 1
ATOM 768 C CA . VAL A 1 100 ? 4.770 17.463 -18.593 1.00 81.31 100 VAL A CA 1
ATOM 769 C C . VAL A 1 100 ? 4.642 18.794 -17.843 1.00 81.31 100 VAL A C 1
ATOM 771 O O . VAL A 1 100 ? 3.641 19.499 -17.989 1.00 81.31 100 VAL A O 1
ATOM 774 N N . ASP A 1 101 ? 5.631 19.105 -17.004 1.00 84.69 101 ASP A N 1
ATOM 775 C CA . ASP A 1 101 ? 5.728 20.341 -16.213 1.00 84.69 101 ASP A CA 1
ATOM 776 C C . ASP A 1 101 ? 4.547 20.622 -15.268 1.00 84.69 101 ASP A C 1
ATOM 778 O O . ASP A 1 101 ? 4.336 21.756 -14.833 1.00 84.69 101 ASP A O 1
ATOM 782 N N . GLN A 1 102 ? 3.777 19.593 -14.901 1.00 83.38 102 GLN A N 1
ATOM 783 C CA . GLN A 1 102 ? 2.750 19.738 -13.875 1.00 83.38 102 GLN A CA 1
ATOM 784 C C . GLN A 1 102 ? 3.313 19.498 -12.473 1.00 83.38 102 GLN A C 1
ATOM 786 O O . GLN A 1 102 ? 4.028 18.518 -12.246 1.00 83.38 102 GLN A O 1
ATOM 791 N N . PRO A 1 103 ? 2.956 20.346 -11.495 1.00 86.00 103 PRO A N 1
ATOM 792 C CA . PRO A 1 103 ? 3.359 20.134 -10.116 1.00 86.00 103 PRO A CA 1
ATOM 793 C C . PRO A 1 103 ? 2.707 18.864 -9.556 1.00 86.00 103 PRO A C 1
ATOM 795 O O . PRO A 1 103 ? 1.485 18.704 -9.583 1.00 86.00 103 PRO A O 1
ATOM 798 N N . VAL A 1 104 ? 3.527 17.984 -8.984 1.00 84.69 104 VAL A N 1
ATOM 799 C CA . VAL A 1 104 ? 3.092 16.754 -8.308 1.00 84.69 104 VAL A CA 1
ATOM 800 C C . VAL A 1 104 ? 3.304 16.855 -6.800 1.00 84.69 104 VAL A C 1
ATOM 802 O O . VAL A 1 104 ? 4.136 17.624 -6.318 1.00 84.69 104 VAL A O 1
ATOM 805 N N . LYS A 1 105 ? 2.542 16.072 -6.030 1.00 84.94 105 LYS A N 1
ATOM 806 C CA . LYS A 1 105 ? 2.698 15.969 -4.574 1.00 84.94 105 LYS A CA 1
ATOM 807 C C . LYS A 1 105 ? 3.118 14.556 -4.208 1.00 84.94 105 LYS A C 1
ATOM 809 O O . LYS A 1 105 ? 2.374 13.612 -4.451 1.00 84.94 105 LYS A O 1
ATOM 814 N N . ILE A 1 106 ? 4.277 14.441 -3.572 1.00 82.25 106 ILE A N 1
ATOM 815 C CA . ILE A 1 106 ? 4.782 13.200 -2.984 1.00 82.25 106 ILE A CA 1
ATOM 816 C C . ILE A 1 106 ? 4.667 13.341 -1.468 1.00 82.25 106 ILE A C 1
ATOM 818 O O . ILE A 1 106 ? 4.917 14.410 -0.912 1.00 82.25 106 ILE A O 1
ATOM 822 N N . MET A 1 107 ? 4.240 12.280 -0.795 1.00 82.31 107 MET A N 1
ATOM 823 C CA . MET A 1 107 ? 4.091 12.251 0.657 1.00 82.31 107 MET A CA 1
ATOM 824 C C . MET A 1 107 ? 4.690 10.943 1.185 1.00 82.31 107 MET A C 1
ATOM 826 O O . MET A 1 107 ? 4.741 9.945 0.470 1.00 82.31 107 MET A O 1
ATOM 830 N N . GLY A 1 108 ? 5.151 10.942 2.431 1.00 80.62 108 GLY A N 1
ATOM 831 C CA . GLY A 1 108 ? 5.700 9.749 3.066 1.00 80.62 108 GLY A CA 1
ATOM 832 C C . GLY A 1 108 ? 6.361 10.070 4.398 1.00 80.62 108 GLY A C 1
ATOM 833 O O . GLY A 1 108 ? 6.551 11.233 4.750 1.00 80.62 108 GLY A O 1
ATOM 834 N N . TRP A 1 109 ? 6.734 9.022 5.127 1.00 80.75 109 TRP A N 1
ATOM 835 C CA . TRP A 1 109 ? 7.542 9.117 6.348 1.00 80.75 109 TRP A CA 1
ATOM 836 C C . TRP A 1 109 ? 8.955 8.553 6.132 1.00 80.75 109 TRP A C 1
ATOM 838 O O . TRP A 1 109 ? 9.567 8.039 7.065 1.00 80.75 109 TRP A O 1
ATOM 848 N N . GLY A 1 110 ? 9.469 8.593 4.902 1.00 78.56 110 GLY A N 1
ATOM 849 C CA . GLY A 1 110 ? 10.845 8.188 4.611 1.00 78.56 110 GLY A CA 1
ATOM 850 C C . GLY A 1 110 ? 11.870 9.020 5.390 1.00 78.56 110 GLY A C 1
ATOM 851 O O . GLY A 1 110 ? 11.550 10.082 5.931 1.00 78.56 110 GLY A O 1
ATOM 852 N N . LEU A 1 111 ? 13.106 8.525 5.467 1.00 76.12 111 LEU A N 1
ATOM 853 C CA . LEU A 1 111 ? 14.207 9.294 6.042 1.00 76.12 111 LEU A CA 1
ATOM 854 C C . LEU A 1 111 ? 14.430 10.569 5.221 1.00 76.12 111 LEU A C 1
ATOM 856 O O . LEU A 1 111 ? 14.498 10.526 3.995 1.00 76.12 111 LEU A O 1
ATOM 860 N N . TYR A 1 112 ? 14.561 11.700 5.911 1.00 74.88 112 TYR A N 1
ATOM 861 C CA . TYR A 1 112 ? 15.046 12.935 5.310 1.00 74.88 112 TYR A CA 1
ATOM 862 C C . TYR A 1 112 ? 16.570 12.952 5.448 1.00 74.88 112 TYR A C 1
ATOM 864 O O . TYR A 1 112 ? 17.083 13.156 6.549 1.00 74.88 112 TYR A O 1
ATOM 872 N N . PHE A 1 113 ? 17.292 12.684 4.361 1.00 52.53 113 PHE A N 1
ATOM 873 C CA . PHE A 1 113 ? 18.749 12.821 4.338 1.00 52.53 113 PHE A CA 1
ATOM 874 C C . PHE A 1 113 ? 19.108 14.305 4.165 1.00 52.53 113 PHE A C 1
ATOM 876 O O . PHE A 1 113 ? 18.580 14.970 3.273 1.00 52.53 113 PHE A O 1
ATOM 883 N N . ARG A 1 114 ? 19.951 14.827 5.064 1.00 45.50 114 ARG A N 1
ATOM 884 C CA . ARG A 1 114 ? 20.572 16.156 4.967 1.00 45.50 114 ARG A CA 1
ATOM 885 C C . ARG A 1 114 ? 21.965 16.038 4.381 1.00 45.50 114 ARG A C 1
ATOM 887 O O . ARG A 1 114 ? 22.652 15.066 4.762 1.00 45.50 114 ARG A O 1
#